Protein AF-A0A949U923-F1 (afdb_monomer)

Mean predicted aligned error: 3.41 Å

pLDDT: mean 92.03, std 7.55, range [55.44, 97.56]

Secondary structure (DSSP, 8-state):
-EEE-SSSS-EEESS-TT-SSS--TTTHHHHHHHHHHHHHT-

Structure (mmCIF, N/CA/C/O back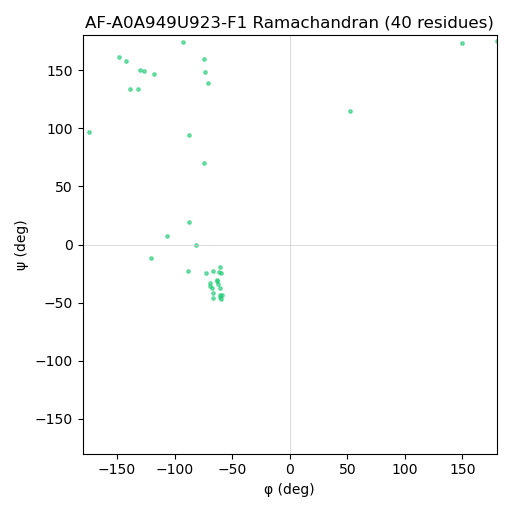bone)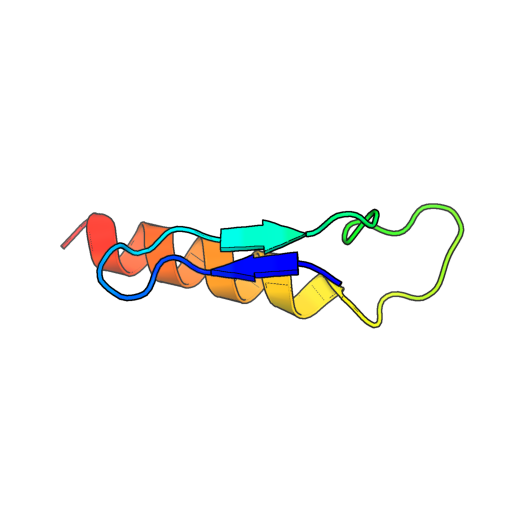:
data_AF-A0A949U923-F1
#
_entry.id   AF-A0A949U923-F1
#
loop_
_atom_site.group_PDB
_atom_site.id
_atom_site.type_symbol
_atom_site.label_atom_id
_atom_site.label_alt_id
_atom_site.label_comp_id
_atom_site.label_asym_id
_atom_site.label_entity_id
_atom_site.label_seq_id
_atom_site.pdbx_PDB_ins_code
_atom_site.Cartn_x
_atom_site.Cartn_y
_atom_site.Cartn_z
_atom_site.occupancy
_atom_site.B_iso_or_equiv
_atom_site.auth_seq_id
_atom_site.auth_comp_id
_atom_site.auth_asym_id
_atom_site.auth_atom_id
_atom_site.pdbx_PDB_model_num
ATOM 1 N N . GLU A 1 1 ? 2.263 -3.291 -11.654 1.00 81.12 1 GLU A N 1
ATOM 2 C CA . GLU A 1 1 ? 1.301 -4.407 -11.533 1.00 81.12 1 GLU A CA 1
ATOM 3 C C . GLU A 1 1 ? 1.325 -4.981 -10.119 1.00 81.12 1 GLU A C 1
ATOM 5 O O . GLU A 1 1 ? 2.407 -5.150 -9.560 1.00 81.12 1 GLU A O 1
ATOM 10 N N . GLY A 1 2 ? 0.152 -5.229 -9.530 1.00 93.44 2 GLY A N 1
ATOM 11 C CA . GLY A 1 2 ? 0.000 -5.724 -8.158 1.00 93.44 2 GLY A CA 1
ATOM 12 C C . GLY A 1 2 ? -1.468 -5.911 -7.765 1.00 93.44 2 GLY A C 1
ATOM 13 O O . GLY A 1 2 ? -2.366 -5.564 -8.535 1.00 93.44 2 GLY A O 1
ATOM 14 N N . MET A 1 3 ? -1.715 -6.451 -6.572 1.00 97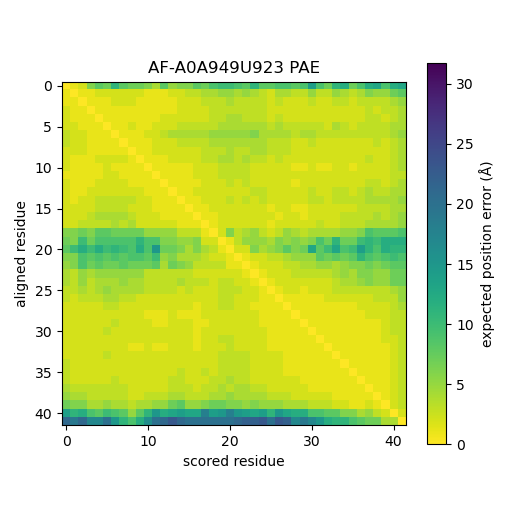.31 3 MET A N 1
ATOM 15 C CA . MET A 1 3 ? -3.059 -6.676 -6.029 1.00 97.31 3 MET A CA 1
ATOM 16 C C . MET A 1 3 ? -3.193 -6.048 -4.641 1.00 97.31 3 MET A C 1
ATOM 18 O O . MET A 1 3 ? -2.237 -6.000 -3.872 1.00 97.31 3 MET A O 1
ATOM 22 N N . ARG A 1 4 ? -4.405 -5.607 -4.294 1.00 96.88 4 ARG A N 1
ATOM 23 C CA . ARG A 1 4 ? -4.765 -5.143 -2.949 1.00 96.88 4 ARG A CA 1
ATOM 24 C C . ARG A 1 4 ? -6.063 -5.808 -2.518 1.00 96.88 4 ARG A C 1
ATOM 26 O O . ARG A 1 4 ? -7.019 -5.866 -3.294 1.00 96.88 4 ARG A O 1
ATOM 33 N N . HIS A 1 5 ? -6.100 -6.313 -1.290 1.00 97.56 5 HIS A N 1
ATOM 34 C CA . HIS A 1 5 ? -7.329 -6.860 -0.733 1.00 97.56 5 HIS A CA 1
ATOM 35 C C . HIS A 1 5 ? -8.319 -5.723 -0.443 1.00 97.56 5 HIS A C 1
ATOM 37 O O . HIS A 1 5 ? -7.931 -4.667 0.047 1.00 97.56 5 HIS A O 1
ATOM 43 N N . ARG A 1 6 ? -9.608 -5.921 -0.741 1.00 96.81 6 ARG A N 1
ATOM 44 C CA . ARG A 1 6 ? -10.616 -4.845 -0.634 1.00 96.81 6 ARG A CA 1
ATOM 45 C C . ARG A 1 6 ? -10.918 -4.432 0.807 1.00 96.81 6 ARG A C 1
ATOM 47 O O . ARG A 1 6 ? -11.200 -3.270 1.055 1.00 96.81 6 ARG A O 1
ATOM 54 N N . ASN A 1 7 ? -10.856 -5.392 1.729 1.00 95.94 7 ASN A N 1
ATOM 55 C CA . ASN A 1 7 ? -11.334 -5.220 3.106 1.00 95.94 7 ASN A CA 1
ATOM 56 C C . ASN A 1 7 ? -10.248 -5.436 4.168 1.00 95.94 7 ASN A C 1
ATOM 58 O O . ASN A 1 7 ? -10.488 -5.185 5.340 1.00 95.94 7 ASN A O 1
ATOM 62 N N . LEU A 1 8 ? -9.087 -5.966 3.779 1.00 94.75 8 LEU A N 1
ATOM 63 C CA . LEU A 1 8 ? -8.004 -6.295 4.707 1.00 94.75 8 LEU A CA 1
ATOM 64 C C . LEU A 1 8 ? -6.796 -5.437 4.338 1.00 94.75 8 LEU A C 1
ATOM 66 O O . LEU A 1 8 ? -6.605 -5.184 3.144 1.00 94.75 8 LEU A O 1
ATOM 70 N N . PRO A 1 9 ? -5.972 -5.022 5.313 1.00 93.50 9 PRO A N 1
ATOM 71 C CA . PRO A 1 9 ? -4.764 -4.246 5.065 1.00 93.50 9 PRO A CA 1
ATOM 72 C C . PRO A 1 9 ? -3.674 -5.165 4.487 1.00 93.50 9 PRO A C 1
ATOM 74 O O . PRO A 1 9 ? -2.708 -5.511 5.155 1.00 93.50 9 PRO A O 1
ATOM 77 N N . LEU A 1 10 ? -3.856 -5.610 3.241 1.00 95.69 10 LEU A N 1
ATOM 78 C CA . LEU A 1 10 ? -2.977 -6.543 2.535 1.00 95.69 10 LEU A CA 1
ATOM 79 C C . LEU A 1 10 ? -2.809 -6.096 1.082 1.00 95.69 10 LEU A C 1
ATOM 81 O O . LEU A 1 10 ? -3.793 -5.808 0.392 1.00 95.69 10 LEU A O 1
ATOM 85 N N . PHE A 1 11 ? -1.572 -6.087 0.596 1.00 97.19 11 PHE A N 1
ATOM 86 C CA . PHE A 1 11 ? -1.262 -5.844 -0.809 1.00 97.19 11 PHE A CA 1
ATOM 87 C C . PHE A 1 11 ? -0.013 -6.618 -1.239 1.00 97.19 11 PHE A C 1
ATOM 89 O O . PHE A 1 11 ? 0.780 -7.050 -0.405 1.00 97.19 11 PHE A O 1
ATOM 96 N N . CYS A 1 12 ? 0.157 -6.786 -2.547 1.00 97.44 12 CYS A N 1
ATOM 97 C CA . CYS A 1 12 ? 1.360 -7.334 -3.159 1.00 97.44 12 CYS A CA 1
ATOM 98 C C . CYS A 1 12 ? 1.677 -6.617 -4.477 1.00 97.44 12 CYS A C 1
ATOM 100 O O . CYS A 1 12 ? 0.801 -6.030 -5.118 1.00 97.44 12 CYS A O 1
ATOM 102 N N . VAL A 1 13 ? 2.938 -6.697 -4.892 1.00 97.19 13 VAL A N 1
ATOM 103 C CA . VAL A 1 13 ? 3.423 -6.224 -6.191 1.00 97.19 13 VAL A CA 1
ATOM 104 C C . VAL A 1 13 ? 4.242 -7.321 -6.854 1.00 97.19 13 VAL A C 1
ATOM 106 O O . VAL A 1 13 ? 4.836 -8.146 -6.165 1.00 97.19 13 VAL A O 1
ATOM 109 N N . GLN A 1 14 ? 4.244 -7.353 -8.187 1.00 96.44 14 GLN A N 1
ATOM 110 C CA . GLN A 1 14 ? 4.978 -8.377 -8.940 1.00 96.44 14 GLN A CA 1
ATOM 111 C C . GLN A 1 14 ? 6.435 -7.977 -9.230 1.00 96.44 14 GLN A C 1
ATOM 113 O O . GLN A 1 14 ? 7.276 -8.834 -9.491 1.00 96.44 14 GLN A O 1
ATOM 118 N N . TYR A 1 15 ? 6.732 -6.680 -9.211 1.00 92.69 15 TYR A N 1
ATOM 119 C CA . TYR A 1 15 ? 8.067 -6.141 -9.463 1.00 92.69 15 TYR A CA 1
ATOM 120 C C . TYR A 1 15 ? 8.855 -5.969 -8.159 1.00 92.69 15 TYR A C 1
ATOM 122 O O . TYR A 1 15 ? 8.306 -6.134 -7.075 1.00 92.69 15 TYR A O 1
ATOM 130 N N . HIS A 1 16 ? 10.130 -5.600 -8.286 1.00 94.56 16 HIS A N 1
ATOM 131 C CA . HIS A 1 16 ? 11.056 -5.340 -7.184 1.00 94.56 16 HIS A CA 1
ATOM 132 C C . HIS A 1 16 ? 10.961 -3.877 -6.716 1.00 94.56 16 HIS A C 1
ATOM 134 O O . HIS A 1 16 ? 11.588 -3.009 -7.332 1.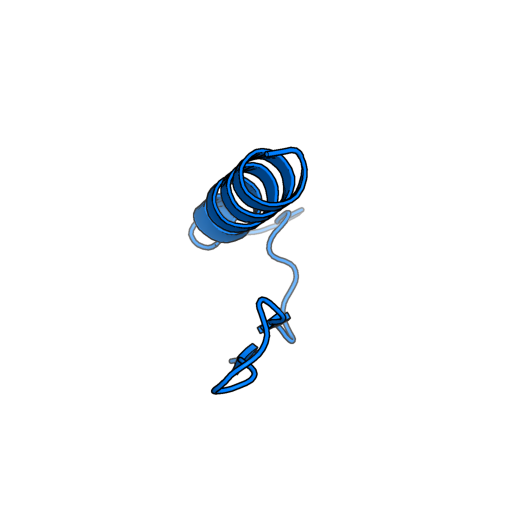00 94.56 16 HIS A O 1
ATOM 140 N N . PRO A 1 17 ? 10.158 -3.548 -5.680 1.00 93.44 17 PRO A N 1
ATOM 141 C CA . PRO A 1 17 ? 10.026 -2.175 -5.206 1.00 93.44 17 PRO A CA 1
ATOM 142 C C . PRO A 1 17 ? 11.312 -1.642 -4.575 1.00 93.44 17 PRO A C 1
ATOM 144 O O . PRO A 1 17 ? 11.482 -0.432 -4.517 1.00 93.44 17 PRO A O 1
ATOM 147 N N . GLU A 1 18 ? 12.206 -2.510 -4.101 1.00 92.88 18 GLU A N 1
ATOM 148 C CA . GLU A 1 18 ? 13.502 -2.154 -3.525 1.00 92.88 18 GLU A CA 1
ATOM 149 C C . GLU A 1 18 ? 14.422 -1.479 -4.543 1.00 92.88 18 GLU A C 1
ATOM 151 O O . GLU A 1 18 ? 15.175 -0.589 -4.153 1.00 92.88 18 GLU A O 1
ATOM 156 N N . ALA A 1 19 ? 14.283 -1.841 -5.826 1.00 84.94 19 ALA A N 1
ATOM 157 C CA . ALA A 1 19 ? 15.138 -1.458 -6.947 1.00 84.94 19 ALA A CA 1
ATOM 158 C C . ALA A 1 19 ? 16.639 -1.722 -6.693 1.00 84.94 19 ALA A C 1
ATOM 160 O O . ALA A 1 19 ? 17.249 -1.099 -5.833 1.00 84.94 19 ALA A O 1
ATOM 161 N N . SER A 1 20 ? 17.271 -2.627 -7.451 1.00 80.94 20 SER A N 1
ATOM 162 C CA . SER A 1 20 ? 18.738 -2.827 -7.473 1.00 80.94 20 SER A CA 1
ATOM 163 C C . SER A 1 20 ? 19.152 -3.854 -8.546 1.00 80.94 20 SER A C 1
ATOM 165 O O . SER A 1 20 ? 19.125 -5.052 -8.263 1.00 80.94 20 SER A O 1
ATOM 167 N N . PRO A 1 21 ? 19.573 -3.428 -9.757 1.00 85.69 21 PRO A N 1
ATOM 168 C CA . PRO A 1 21 ? 19.540 -2.061 -10.294 1.00 85.69 21 PRO A CA 1
ATOM 169 C C . PRO A 1 21 ? 18.115 -1.643 -10.701 1.00 85.69 21 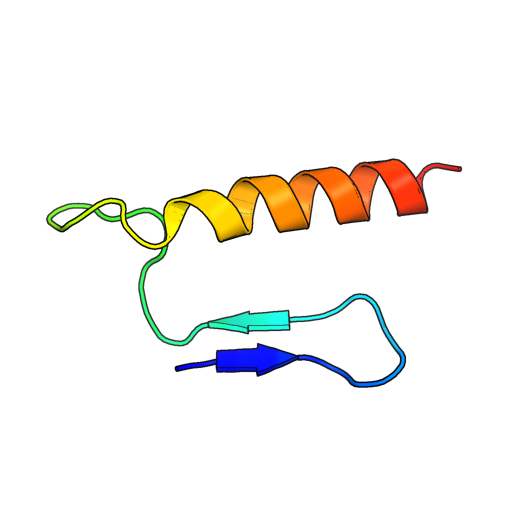PRO A C 1
ATOM 171 O O . PRO A 1 21 ? 17.260 -2.493 -10.935 1.00 85.69 21 PRO A O 1
ATOM 174 N N . GLY A 1 22 ? 17.844 -0.341 -10.811 1.00 85.25 22 GLY A N 1
ATOM 175 C CA . GLY A 1 22 ? 16.566 0.159 -11.332 1.00 85.25 22 GLY A CA 1
ATOM 176 C C . GLY A 1 22 ? 16.127 1.503 -10.742 1.00 85.25 22 GLY A C 1
ATOM 177 O O . GLY A 1 22 ? 16.782 2.013 -9.834 1.00 85.25 22 GLY A O 1
ATOM 178 N N . PRO A 1 23 ? 15.035 2.090 -11.260 1.00 87.25 23 PRO A N 1
ATOM 179 C CA . PRO A 1 23 ? 14.470 3.336 -10.751 1.00 87.25 23 PRO A CA 1
ATOM 180 C C . PRO A 1 23 ? 13.744 3.134 -9.412 1.00 87.25 23 PRO A C 1
ATOM 182 O O . PRO A 1 23 ? 13.126 2.098 -9.169 1.00 87.25 23 PRO A O 1
ATOM 185 N N . HIS A 1 24 ? 13.765 4.155 -8.555 1.00 90.38 24 HIS A N 1
ATOM 186 C CA . HIS A 1 24 ? 13.163 4.127 -7.213 1.00 90.38 24 HIS A CA 1
ATOM 187 C C . HIS A 1 24 ? 11.675 4.526 -7.186 1.00 90.38 24 HIS A C 1
ATOM 189 O O . HIS A 1 24 ? 11.132 4.849 -6.129 1.00 90.38 24 HIS A O 1
ATOM 195 N N . ASP A 1 25 ? 10.986 4.465 -8.328 1.00 91.12 25 ASP A N 1
ATOM 196 C CA . ASP A 1 25 ? 9.603 4.942 -8.500 1.00 91.12 25 ASP A CA 1
ATOM 197 C C . ASP A 1 25 ? 8.591 4.227 -7.587 1.00 91.12 25 ASP A C 1
ATOM 199 O O . ASP A 1 25 ? 7.498 4.726 -7.329 1.00 91.12 25 ASP A O 1
ATOM 203 N N . SER A 1 26 ? 8.957 3.051 -7.072 1.00 93.44 26 SER A N 1
ATOM 204 C CA . SER A 1 26 ? 8.112 2.213 -6.216 1.00 93.44 26 SER A CA 1
ATOM 205 C C . SER A 1 26 ? 8.497 2.198 -4.734 1.00 93.44 26 SER A C 1
ATOM 207 O O . SER A 1 26 ? 7.886 1.466 -3.955 1.00 93.44 26 SER A O 1
ATOM 209 N N . HIS A 1 27 ? 9.452 3.031 -4.304 1.00 94.00 27 HIS A N 1
ATOM 210 C CA . HIS A 1 27 ? 9.879 3.106 -2.897 1.00 94.00 27 HIS A CA 1
ATOM 211 C C . HIS A 1 27 ? 8.753 3.526 -1.936 1.00 94.00 27 HIS A C 1
ATOM 213 O O . HIS A 1 27 ? 8.783 3.181 -0.754 1.00 94.00 27 HIS A O 1
ATOM 219 N N . TYR A 1 28 ? 7.716 4.214 -2.425 1.00 94.38 28 TYR A N 1
ATOM 220 C CA . TYR A 1 28 ? 6.567 4.621 -1.607 1.00 94.38 28 TYR A CA 1
ATOM 221 C C . TYR A 1 28 ? 5.818 3.436 -0.970 1.00 94.38 28 TYR A C 1
ATOM 223 O O . TYR A 1 28 ? 5.214 3.602 0.090 1.00 94.38 28 TYR A O 1
ATOM 231 N N . LEU A 1 29 ? 5.898 2.236 -1.558 1.00 96.25 29 LEU A N 1
ATOM 232 C CA . LEU A 1 29 ? 5.252 1.027 -1.036 1.00 96.25 29 LEU A CA 1
ATOM 233 C C . LEU A 1 29 ? 5.802 0.619 0.336 1.00 96.25 29 LEU A C 1
ATOM 235 O O . LEU A 1 29 ? 5.052 0.116 1.170 1.00 96.25 29 LEU A O 1
ATOM 239 N N . PHE A 1 30 ? 7.080 0.898 0.616 1.00 96.19 30 PHE A N 1
ATOM 240 C CA . PHE A 1 30 ? 7.656 0.682 1.946 1.00 96.19 30 PHE A CA 1
ATOM 241 C C . PHE A 1 30 ? 7.064 1.641 2.979 1.00 96.19 30 PHE A C 1
ATOM 243 O O . PHE A 1 30 ? 6.793 1.241 4.108 1.00 96.19 30 PHE A O 1
ATOM 250 N N . LYS A 1 31 ? 6.803 2.897 2.592 1.00 96.00 31 LYS A N 1
ATOM 251 C CA . LYS A 1 31 ? 6.143 3.873 3.468 1.00 96.00 31 LYS A CA 1
ATOM 252 C C . LYS A 1 31 ? 4.694 3.476 3.757 1.00 96.00 31 LYS A C 1
AT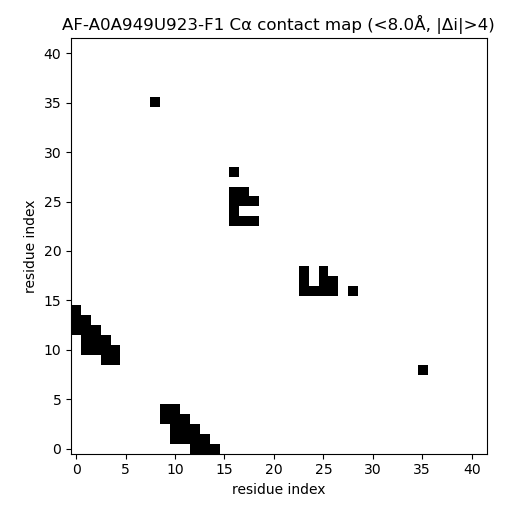OM 254 O O . LYS A 1 31 ? 4.260 3.596 4.900 1.00 96.00 31 LYS A O 1
ATOM 259 N N . GLU A 1 32 ? 3.958 2.991 2.755 1.00 95.69 32 GLU A N 1
ATOM 260 C CA . GLU A 1 32 ? 2.608 2.451 2.968 1.00 95.69 32 GLU A CA 1
ATOM 261 C C . GLU A 1 32 ? 2.621 1.251 3.917 1.00 95.69 32 GLU A C 1
ATOM 263 O O . GLU A 1 32 ? 1.824 1.209 4.851 1.00 95.69 32 GLU A O 1
ATOM 268 N N . PHE A 1 33 ? 3.556 0.315 3.726 1.00 96.06 33 PHE A N 1
ATOM 269 C CA . PHE A 1 33 ? 3.704 -0.840 4.608 1.00 96.06 33 PHE A CA 1
ATOM 270 C C . PHE A 1 33 ? 4.002 -0.427 6.057 1.00 96.06 33 PHE A C 1
ATOM 272 O O . PHE A 1 33 ? 3.331 -0.899 6.973 1.00 96.06 33 PHE A O 1
ATOM 279 N N . SER A 1 34 ? 4.941 0.498 6.282 1.00 95.94 34 SER A N 1
ATOM 280 C CA . SER A 1 34 ? 5.243 1.005 7.629 1.00 95.94 34 SER A CA 1
ATOM 281 C C . SER A 1 34 ? 4.025 1.645 8.292 1.00 95.94 34 SER A C 1
ATOM 283 O O . SER A 1 34 ? 3.736 1.349 9.449 1.00 95.94 34 SER A O 1
ATOM 285 N N . LYS A 1 35 ? 3.263 2.455 7.547 1.00 95.44 35 LYS A N 1
ATOM 286 C CA . LYS A 1 35 ? 2.030 3.069 8.051 1.00 95.44 35 LYS A CA 1
ATOM 287 C C . LYS A 1 35 ? 0.999 2.013 8.467 1.00 95.44 35 LYS A C 1
ATOM 289 O O . LYS A 1 35 ? 0.416 2.123 9.538 1.00 95.44 35 LYS A O 1
ATOM 294 N N . MET A 1 36 ? 0.814 0.966 7.662 1.00 95.19 36 MET A N 1
ATOM 295 C CA . MET A 1 36 ? -0.091 -0.139 8.004 1.00 95.19 36 MET A CA 1
ATOM 296 C C . MET A 1 36 ? 0.335 -0.854 9.296 1.00 95.19 36 MET A C 1
ATOM 298 O O . MET A 1 36 ? -0.512 -1.236 10.099 1.00 95.19 36 MET A O 1
ATOM 302 N N . MET A 1 37 ? 1.643 -1.014 9.519 1.00 95.06 37 MET A N 1
ATOM 303 C CA . MET A 1 37 ? 2.176 -1.615 10.746 1.00 95.06 37 MET A CA 1
ATOM 304 C C . MET A 1 37 ? 1.977 -0.723 11.979 1.00 95.06 37 ME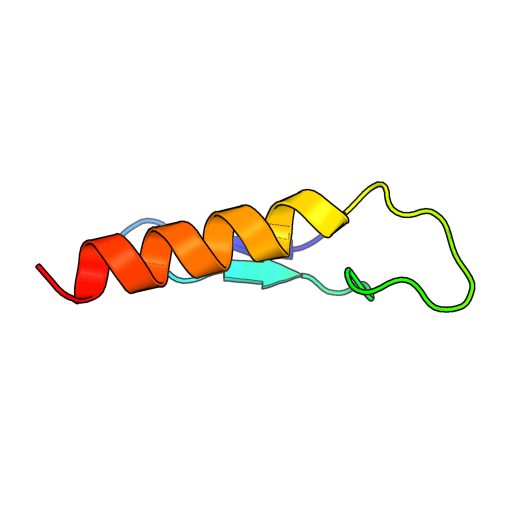T A C 1
ATOM 306 O O . MET A 1 37 ? 1.759 -1.245 13.070 1.00 95.06 37 MET A O 1
ATOM 310 N N . GLU A 1 38 ? 2.066 0.600 11.829 1.00 94.94 38 GLU A N 1
ATOM 311 C CA . GLU A 1 38 ? 1.773 1.564 12.898 1.00 94.94 38 GLU A CA 1
ATOM 312 C C . GLU A 1 38 ? 0.287 1.550 13.270 1.00 94.94 38 GLU A C 1
ATOM 314 O O . GLU A 1 38 ? -0.039 1.452 14.450 1.00 94.94 38 GLU A O 1
ATOM 319 N N . GLU A 1 39 ? -0.602 1.566 12.273 1.00 92.62 39 GLU A N 1
ATOM 320 C CA . GLU A 1 39 ? -2.057 1.493 12.469 1.00 92.62 39 GLU A CA 1
ATOM 321 C C . GLU A 1 39 ? -2.491 0.180 13.136 1.00 92.62 39 GLU A C 1
ATOM 323 O O . GLU A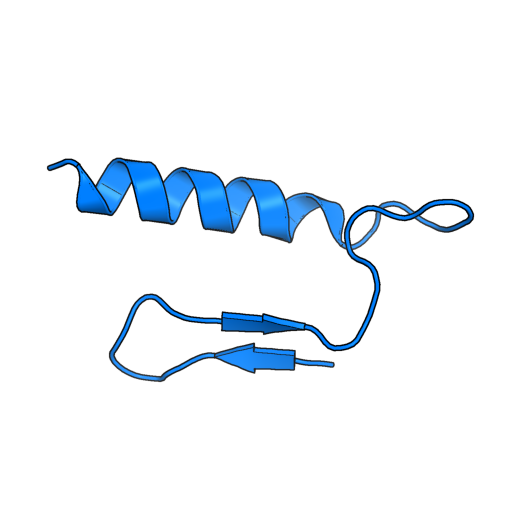 1 39 ? -3.425 0.180 13.931 1.00 92.62 39 GLU A O 1
ATOM 328 N N . TRP A 1 40 ? -1.802 -0.932 12.859 1.00 92.06 40 TRP A N 1
ATOM 329 C CA . TRP A 1 40 ? -2.088 -2.224 13.494 1.00 92.06 40 TRP A CA 1
ATOM 330 C C . TRP A 1 40 ? -1.648 -2.311 14.963 1.00 92.06 40 TRP A C 1
ATOM 332 O O . TRP A 1 40 ? -2.164 -3.134 15.714 1.00 92.06 40 TRP A O 1
ATOM 342 N N . LYS A 1 41 ? -0.669 -1.504 15.388 1.00 76.31 41 LYS A N 1
ATOM 343 C CA . LYS A 1 41 ? -0.174 -1.500 16.776 1.00 76.31 41 LYS A CA 1
ATOM 344 C C . LYS A 1 41 ? -1.054 -0.686 17.739 1.00 76.31 41 LYS A C 1
ATOM 346 O O . LYS A 1 41 ? -0.694 -0.604 18.914 1.00 76.31 41 LYS A O 1
ATOM 351 N N . GLY A 1 42 ? -2.140 -0.081 17.247 1.00 55.44 42 GLY A N 1
ATOM 352 C CA . GLY A 1 42 ? -3.116 0.703 18.015 1.00 55.44 42 GLY A CA 1
ATOM 353 C C . GLY A 1 42 ? -4.233 -0.134 18.618 1.00 55.44 42 GLY A C 1
ATOM 354 O O . GLY A 1 42 ? -4.816 -0.956 17.880 1.00 55.44 42 GLY A O 1
#

Solvent-accessible surface area (backbone 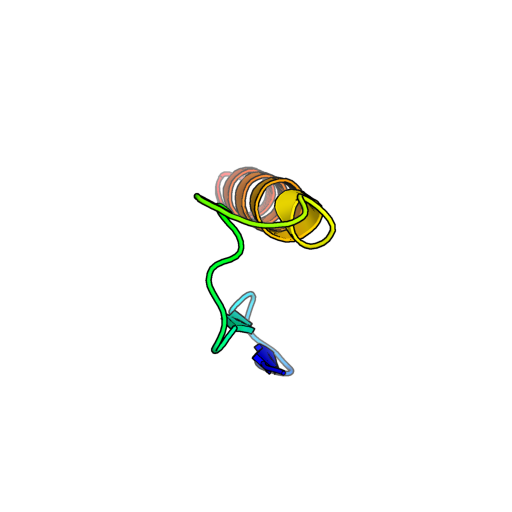atoms only — not comparable to full-atom values): 2768 Å² total; per-residue (Å²): 115,66,52,66,51,94,88,50,103,48,72,53,63,80,65,72,45,83,38,84,85,66,73,64,87,44,46,62,57,58,56,52,51,51,52,54,56,56,63,67,74,106

Sequence (42 aa):
EGMRHRNLPLFCVQYHPEASPGPHDSHYLFKEFSKMMEEWKG

Foldseek 3Di:
DWDDDPPDRDIDDPDDCVPDPDDNPNVCVVVSVVVVVVVVVD

Radius of gyration: 11.71 Å; Cα contacts (8 Å, |Δi|>4): 26; chains: 1; bounding box: 31×13×30 Å